Protein AF-A0A970QEK4-F1 (afdb_monomer_lite)

Sequence (93 aa):
VVIKRFQPEKDDW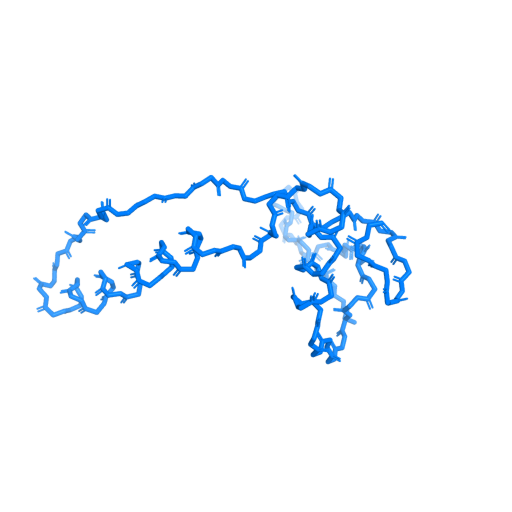QPSACTHAYTDQSRGLGLADMAAAIRSGRPPRADGALAYHVLDIMQAFLESGERHEPIALESTCERPAPMPAGLSDGCVE

Structure (mmCIF, N/CA/C/O backbone):
data_AF-A0A970QEK4-F1
#
_entry.id   AF-A0A970QEK4-F1
#
loop_
_atom_site.group_PDB
_atom_site.id
_atom_site.type_symbol
_atom_site.label_atom_id
_atom_site.label_alt_id
_atom_site.label_comp_id
_atom_site.label_asym_id
_atom_site.label_entity_id
_atom_site.label_seq_id
_atom_site.pdbx_PDB_ins_code
_atom_site.Cartn_x
_atom_site.Cartn_y
_atom_site.Cartn_z
_atom_site.occupancy
_atom_site.B_iso_or_equiv
_atom_site.auth_seq_id
_atom_site.auth_comp_id
_atom_site.auth_asym_id
_atom_site.auth_atom_id
_atom_site.pdbx_PDB_model_num
ATOM 1 N N . VAL A 1 1 ? 19.730 -2.997 -4.580 1.00 70.88 1 VAL A N 1
ATOM 2 C CA . VAL A 1 1 ? 19.251 -3.647 -3.331 1.00 70.88 1 VAL A CA 1
ATOM 3 C C . VAL A 1 1 ? 19.334 -5.162 -3.484 1.00 70.88 1 VAL A C 1
ATOM 5 O O . VAL A 1 1 ? 18.913 -5.660 -4.519 1.00 70.88 1 VAL A O 1
ATOM 8 N N . VAL A 1 2 ? 19.883 -5.893 -2.504 1.00 82.12 2 VAL A N 1
ATOM 9 C CA . VAL A 1 2 ? 19.833 -7.370 -2.485 1.00 82.12 2 VAL A CA 1
ATOM 10 C C . VAL A 1 2 ? 18.689 -7.796 -1.574 1.00 82.12 2 VAL A C 1
ATOM 12 O O . VAL A 1 2 ? 18.760 -7.590 -0.366 1.00 82.12 2 VAL A O 1
ATOM 15 N N . ILE A 1 3 ? 17.636 -8.374 -2.151 1.00 89.12 3 ILE A N 1
ATOM 16 C CA . ILE A 1 3 ? 16.524 -8.935 -1.381 1.00 89.12 3 ILE A CA 1
ATOM 17 C C . ILE A 1 3 ? 16.887 -10.370 -1.008 1.00 89.12 3 ILE A C 1
ATOM 19 O O . ILE A 1 3 ? 17.306 -11.154 -1.861 1.00 89.12 3 ILE A O 1
ATOM 23 N N . LYS A 1 4 ? 16.719 -10.725 0.266 1.00 93.75 4 LYS A N 1
ATOM 24 C CA . LYS A 1 4 ? 16.802 -12.111 0.728 1.00 93.75 4 LYS A CA 1
ATOM 25 C C . LYS A 1 4 ? 15.480 -12.515 1.367 1.00 93.75 4 LYS A C 1
ATOM 27 O O . LYS A 1 4 ? 14.891 -11.732 2.107 1.00 93.75 4 LYS A O 1
ATOM 32 N N . ARG A 1 5 ? 15.027 -13.736 1.093 1.00 93.50 5 ARG A N 1
ATOM 33 C CA . ARG A 1 5 ? 13.835 -14.338 1.697 1.00 93.50 5 ARG A CA 1
ATOM 34 C C . ARG A 1 5 ? 14.268 -15.509 2.567 1.00 93.50 5 ARG A C 1
ATOM 36 O O . ARG A 1 5 ? 14.939 -16.412 2.068 1.00 93.50 5 ARG A O 1
ATOM 43 N N . PHE A 1 6 ? 13.872 -15.499 3.835 1.00 95.56 6 PHE A N 1
ATOM 44 C CA . PHE A 1 6 ? 14.083 -16.645 4.711 1.00 95.56 6 PHE A CA 1
ATOM 45 C C . PHE A 1 6 ? 13.277 -17.843 4.199 1.00 95.56 6 PHE A C 1
ATOM 47 O O . PHE A 1 6 ? 12.099 -17.704 3.858 1.00 95.56 6 PHE A O 1
ATOM 54 N N . GLN A 1 7 ? 13.931 -18.994 4.095 1.00 96.00 7 GLN A N 1
ATOM 55 C CA . GLN A 1 7 ? 13.342 -20.265 3.686 1.00 96.00 7 GLN A CA 1
ATOM 56 C C . GLN A 1 7 ? 13.448 -21.226 4.874 1.00 96.00 7 GLN A C 1
ATOM 58 O O . GLN A 1 7 ? 14.535 -21.766 5.090 1.00 96.00 7 GLN A O 1
ATOM 63 N N . PRO A 1 8 ? 12.368 -21.424 5.663 1.00 95.88 8 PRO A N 1
ATOM 64 C CA . PRO A 1 8 ? 12.386 -22.300 6.836 1.00 95.88 8 PRO A CA 1
ATOM 65 C C . PRO A 1 8 ? 12.869 -23.719 6.524 1.00 95.88 8 PRO A C 1
ATOM 67 O O . PRO A 1 8 ? 13.546 -24.335 7.336 1.00 95.88 8 PRO A O 1
ATOM 70 N N . GLU A 1 9 ? 12.583 -24.221 5.322 1.00 97.06 9 GLU A N 1
ATOM 71 C CA . GLU A 1 9 ? 13.021 -25.530 4.839 1.00 97.06 9 GLU A CA 1
ATOM 72 C C . GLU A 1 9 ? 14.543 -25.655 4.663 1.00 97.06 9 GLU A C 1
ATOM 74 O O . GLU A 1 9 ? 15.066 -26.767 4.610 1.00 97.06 9 GLU A O 1
ATOM 79 N N . LYS A 1 10 ? 15.254 -24.526 4.577 1.00 94.25 10 LYS A N 1
ATOM 80 C CA . LYS A 1 10 ? 16.721 -24.458 4.496 1.00 94.25 10 LYS A CA 1
ATOM 81 C C . LYS A 1 10 ? 17.367 -23.879 5.750 1.00 94.25 10 LYS A C 1
ATOM 83 O O . LYS A 1 10 ? 18.590 -23.828 5.797 1.00 94.25 10 LYS A O 1
ATOM 88 N N . ASP A 1 11 ? 16.557 -23.411 6.699 1.00 96.44 11 ASP A N 1
ATOM 89 C CA . ASP A 1 11 ? 16.992 -22.639 7.865 1.00 96.44 11 ASP A CA 1
ATOM 90 C C . ASP A 1 11 ? 17.949 -21.482 7.499 1.00 96.44 11 ASP A C 1
ATOM 92 O O . ASP A 1 11 ? 18.918 -21.190 8.194 1.00 96.44 11 ASP A O 1
ATOM 96 N N . ASP A 1 12 ? 17.715 -20.842 6.344 1.00 97.50 12 ASP A N 1
ATOM 97 C CA . ASP A 1 12 ? 18.632 -19.839 5.795 1.00 97.50 12 ASP A CA 1
ATOM 98 C C . ASP A 1 12 ? 17.937 -18.797 4.895 1.00 97.50 12 ASP A C 1
ATOM 100 O O . ASP A 1 12 ? 16.841 -18.996 4.357 1.00 97.50 12 ASP A O 1
ATOM 104 N N . TRP A 1 13 ? 18.608 -17.660 4.701 1.00 96.50 13 TRP A N 1
ATOM 105 C CA . TRP A 1 13 ? 18.192 -16.539 3.861 1.00 96.50 13 TRP A CA 1
ATOM 106 C C . TRP A 1 13 ? 18.669 -16.701 2.419 1.00 96.50 13 TRP A C 1
ATOM 108 O O . TRP A 1 13 ? 19.838 -16.487 2.095 1.00 96.50 13 TRP A O 1
ATOM 118 N N . GLN A 1 14 ? 17.737 -16.967 1.511 1.00 95.50 14 GLN A N 1
ATOM 119 C CA . GLN A 1 14 ? 18.052 -17.176 0.101 1.00 95.50 14 GLN A CA 1
ATOM 120 C C . GLN A 1 14 ? 17.905 -15.885 -0.712 1.00 95.50 14 GLN A C 1
ATOM 122 O O . GLN A 1 14 ? 16.955 -15.129 -0.477 1.00 95.50 14 GLN A O 1
ATOM 127 N N . PRO A 1 15 ? 18.796 -15.618 -1.687 1.00 94.31 15 PRO A N 1
ATOM 128 C CA . PRO A 1 15 ? 18.630 -14.497 -2.604 1.00 94.31 15 PRO A CA 1
ATOM 129 C C . PRO A 1 15 ? 17.281 -14.558 -3.328 1.00 94.31 15 PRO A C 1
ATOM 131 O O . PRO A 1 15 ? 16.858 -15.616 -3.791 1.00 94.31 15 PRO A O 1
ATOM 134 N N . SER A 1 16 ? 16.620 -13.410 -3.443 1.00 91.19 16 SER A N 1
ATOM 135 C CA . SER A 1 16 ? 15.395 -13.232 -4.217 1.00 91.19 16 SER A CA 1
ATOM 136 C C . SER A 1 16 ? 15.619 -12.149 -5.263 1.00 91.19 16 SER A C 1
ATOM 138 O O . SER A 1 16 ? 16.231 -11.118 -4.977 1.00 91.19 16 SER A O 1
ATOM 140 N N . ALA A 1 17 ? 15.107 -12.373 -6.473 1.00 90.12 17 ALA A N 1
ATOM 141 C CA . ALA A 1 17 ? 15.165 -11.374 -7.530 1.00 90.12 17 ALA A CA 1
ATOM 142 C C . ALA A 1 17 ? 14.436 -10.095 -7.090 1.00 90.12 17 ALA A C 1
ATOM 144 O O . ALA A 1 17 ? 13.339 -10.156 -6.531 1.00 90.12 17 ALA A O 1
ATOM 145 N N . CYS A 1 18 ? 15.054 -8.942 -7.348 1.00 89.75 18 CYS A N 1
ATOM 146 C CA . CYS A 1 18 ? 14.376 -7.661 -7.240 1.00 89.75 18 CYS A CA 1
ATOM 147 C C . CYS A 1 18 ? 13.607 -7.433 -8.542 1.00 89.75 18 CYS A C 1
ATOM 149 O O . CYS A 1 18 ? 14.209 -7.307 -9.605 1.00 89.75 18 CYS A O 1
ATOM 151 N N . THR A 1 19 ? 12.280 -7.467 -8.463 1.00 91.81 19 THR A N 1
ATOM 152 C CA . THR A 1 19 ? 11.391 -7.477 -9.633 1.00 91.81 19 THR A CA 1
ATOM 153 C C . THR A 1 19 ? 10.898 -6.097 -10.060 1.00 91.81 19 THR A C 1
ATOM 155 O O . THR A 1 19 ? 10.229 -5.989 -11.084 1.00 91.81 19 THR A O 1
ATOM 158 N N . HIS A 1 20 ? 11.191 -5.053 -9.284 1.00 91.56 20 HIS A N 1
ATOM 159 C CA . HIS A 1 20 ? 10.694 -3.694 -9.495 1.00 91.56 20 HIS A CA 1
ATOM 160 C C . HIS A 1 20 ? 11.871 -2.747 -9.722 1.00 91.56 20 HIS A C 1
ATOM 162 O O . HIS A 1 20 ? 12.858 -2.808 -8.992 1.00 91.56 20 HIS A O 1
ATOM 168 N N . ALA A 1 21 ? 11.756 -1.859 -10.713 1.00 89.50 21 ALA A N 1
ATOM 169 C CA . ALA A 1 21 ? 12.830 -0.940 -11.104 1.00 89.50 21 ALA A CA 1
ATOM 170 C C . ALA A 1 21 ? 13.126 0.165 -10.065 1.00 89.50 21 ALA A C 1
ATOM 172 O O . ALA A 1 21 ? 14.168 0.811 -10.115 1.00 89.50 21 ALA A O 1
ATOM 173 N N . TYR A 1 22 ? 12.235 0.358 -9.093 1.00 89.56 22 TYR A N 1
ATOM 174 C CA . TYR A 1 22 ? 12.267 1.454 -8.124 1.00 89.56 22 TYR A CA 1
ATOM 175 C C . TYR A 1 22 ? 13.089 1.121 -6.869 1.00 89.56 22 TYR A C 1
ATOM 177 O O . TYR A 1 22 ? 12.554 1.061 -5.762 1.00 89.56 22 TYR A O 1
ATOM 185 N N . THR A 1 23 ? 14.393 0.864 -7.029 1.00 87.56 23 THR A N 1
ATOM 186 C CA . THR A 1 23 ? 15.283 0.491 -5.906 1.00 87.56 23 THR A CA 1
ATOM 187 C C . THR A 1 23 ? 15.975 1.663 -5.210 1.00 87.56 23 THR A C 1
ATOM 189 O O . THR A 1 23 ? 16.600 1.455 -4.172 1.00 87.56 23 THR A O 1
ATOM 192 N N . ASP A 1 24 ? 15.862 2.865 -5.775 1.00 86.44 24 ASP A N 1
ATOM 193 C CA . ASP A 1 24 ? 16.415 4.121 -5.256 1.00 86.44 24 ASP A CA 1
ATOM 194 C C . ASP A 1 24 ? 15.294 5.153 -5.004 1.00 86.44 24 ASP A C 1
ATOM 196 O O . ASP A 1 24 ? 14.105 4.822 -4.950 1.00 86.44 24 ASP A O 1
ATOM 200 N N . GLN A 1 25 ? 15.653 6.429 -4.814 1.00 83.31 25 GLN A N 1
ATOM 201 C CA . GLN A 1 25 ? 14.696 7.505 -4.548 1.00 83.31 25 GLN A CA 1
ATOM 202 C C . GLN A 1 25 ? 13.686 7.688 -5.692 1.00 83.31 25 GLN A C 1
ATOM 204 O O . GLN A 1 25 ? 13.957 8.362 -6.678 1.00 83.31 25 GLN A O 1
ATOM 209 N N . SER A 1 26 ? 12.476 7.167 -5.497 1.00 89.88 26 SER A N 1
ATOM 210 C CA . SER A 1 26 ? 11.395 7.173 -6.493 1.00 89.88 26 SER A CA 1
ATOM 211 C C . SER A 1 26 ? 10.295 8.174 -6.121 1.00 89.88 26 SER A C 1
ATOM 213 O O . SER A 1 26 ? 9.107 7.851 -6.045 1.00 89.88 26 SER A O 1
ATOM 215 N N . ARG A 1 27 ? 10.696 9.414 -5.801 1.00 90.81 27 ARG A N 1
ATOM 216 C CA . ARG A 1 27 ? 9.748 10.483 -5.443 1.00 90.81 27 ARG A CA 1
ATOM 217 C C . ARG A 1 27 ? 8.808 10.739 -6.618 1.00 90.81 27 ARG A C 1
ATOM 219 O O . ARG A 1 27 ? 9.245 10.847 -7.755 1.00 90.81 27 ARG A O 1
ATOM 226 N N . GLY A 1 28 ? 7.517 10.854 -6.326 1.00 92.12 28 GLY A N 1
ATOM 227 C CA . GLY A 1 28 ? 6.494 11.050 -7.352 1.00 92.12 28 GLY A CA 1
ATOM 228 C C . GLY A 1 28 ? 5.939 9.759 -7.956 1.00 92.12 28 GLY A C 1
ATOM 229 O O . GLY A 1 28 ? 4.967 9.850 -8.695 1.00 92.12 28 GLY A O 1
ATOM 230 N N . LEU A 1 29 ? 6.444 8.571 -7.594 1.00 94.12 29 LEU A N 1
ATOM 231 C CA . LEU A 1 29 ? 5.893 7.296 -8.076 1.00 94.12 29 LEU A CA 1
ATOM 232 C C . LEU A 1 29 ? 4.397 7.140 -7.760 1.00 94.12 29 LEU A C 1
ATOM 234 O O . LEU A 1 29 ? 3.614 6.788 -8.636 1.00 94.12 29 LEU A O 1
ATOM 238 N N . GLY A 1 30 ? 3.978 7.476 -6.535 1.00 93.25 30 GLY A N 1
ATOM 239 C CA . GLY A 1 30 ? 2.559 7.451 -6.159 1.00 93.25 30 GLY A CA 1
ATOM 240 C C . GLY A 1 30 ? 1.705 8.453 -6.946 1.00 93.25 30 GLY A C 1
ATOM 241 O O . GLY A 1 30 ? 0.561 8.161 -7.280 1.00 93.25 30 GLY A O 1
ATOM 242 N N . LEU A 1 31 ? 2.269 9.611 -7.309 1.00 95.00 31 LEU A N 1
ATOM 243 C CA . LEU A 1 31 ? 1.577 10.599 -8.142 1.00 95.00 31 LEU A CA 1
ATOM 244 C C . LEU A 1 31 ? 1.477 10.129 -9.601 1.00 95.00 31 LEU A C 1
ATOM 246 O O . LEU A 1 31 ? 0.442 10.318 -10.236 1.00 95.00 31 LEU A O 1
ATOM 250 N N . ALA A 1 32 ? 2.525 9.489 -10.123 1.00 95.31 32 ALA A N 1
ATOM 251 C CA . ALA A 1 32 ? 2.516 8.874 -11.445 1.00 95.31 32 ALA A CA 1
ATOM 252 C C . ALA A 1 32 ? 1.479 7.740 -11.529 1.00 95.31 32 ALA A C 1
ATOM 254 O O . ALA A 1 32 ? 0.700 7.708 -12.484 1.00 95.31 32 ALA A O 1
ATOM 255 N N . ASP A 1 33 ? 1.413 6.874 -10.507 1.00 96.06 33 ASP A N 1
ATOM 256 C CA . ASP A 1 33 ? 0.375 5.845 -10.365 1.00 96.06 33 ASP A CA 1
ATOM 257 C C . ASP A 1 33 ? -1.023 6.465 -10.367 1.00 96.06 33 ASP A C 1
ATOM 259 O O . ASP A 1 33 ? -1.870 6.060 -11.158 1.00 96.06 33 ASP A O 1
ATOM 263 N N . MET A 1 34 ? -1.245 7.494 -9.546 1.00 96.44 34 MET A N 1
ATOM 264 C CA . MET A 1 34 ? -2.525 8.199 -9.466 1.00 96.44 34 MET A CA 1
ATOM 265 C C . MET A 1 34 ? -2.925 8.810 -10.815 1.00 96.44 34 MET A C 1
ATOM 267 O O . MET A 1 34 ? -4.069 8.666 -11.243 1.00 96.44 34 MET A O 1
ATOM 271 N N . ALA A 1 35 ? -1.994 9.449 -11.526 1.00 97.00 35 ALA A N 1
ATOM 272 C CA . ALA A 1 35 ? -2.262 10.014 -12.845 1.00 97.00 35 ALA A CA 1
ATOM 273 C C . ALA A 1 35 ? -2.602 8.928 -13.883 1.00 97.00 35 ALA A C 1
ATOM 275 O O . ALA A 1 35 ? -3.499 9.124 -14.705 1.00 97.00 35 ALA A O 1
ATOM 276 N N . ALA A 1 36 ? -1.908 7.785 -13.864 1.00 96.50 36 ALA A N 1
ATOM 277 C CA . ALA A 1 36 ? -2.220 6.650 -14.733 1.00 96.50 36 ALA A CA 1
ATOM 278 C C . ALA A 1 36 ? -3.576 6.014 -14.388 1.00 96.50 36 ALA A C 1
ATOM 280 O O . ALA A 1 36 ? -4.347 5.690 -15.294 1.00 96.50 36 ALA A O 1
ATOM 281 N N . ALA A 1 37 ? -3.897 5.906 -13.099 1.00 96.56 37 ALA A N 1
ATOM 282 C CA . ALA A 1 37 ? -5.172 5.415 -12.592 1.00 96.56 37 ALA A CA 1
ATOM 283 C C . ALA A 1 37 ? -6.342 6.274 -13.089 1.00 96.56 37 ALA A C 1
ATOM 285 O O . ALA A 1 37 ? -7.283 5.751 -13.680 1.00 96.56 37 ALA A O 1
ATOM 286 N N . ILE A 1 38 ? -6.223 7.603 -12.972 1.00 97.00 38 ILE A N 1
ATOM 287 C CA . ILE A 1 38 ? -7.221 8.557 -13.479 1.00 97.00 38 ILE A CA 1
ATOM 288 C C . ILE A 1 38 ? -7.431 8.388 -14.989 1.00 97.00 38 ILE A C 1
ATOM 290 O O . ILE A 1 38 ? -8.570 8.367 -15.447 1.00 97.00 38 ILE A O 1
ATOM 294 N N . ARG A 1 39 ? -6.353 8.238 -15.774 1.00 97.62 39 ARG A N 1
ATOM 295 C CA . ARG A 1 39 ? -6.465 8.052 -17.234 1.00 97.62 39 ARG A CA 1
ATOM 296 C C . ARG A 1 39 ? -7.107 6.722 -17.634 1.00 97.62 39 ARG A C 1
ATOM 298 O O . ARG A 1 39 ? -7.751 6.666 -18.674 1.00 97.62 39 ARG A O 1
ATOM 305 N N . SER A 1 40 ? -6.892 5.664 -16.855 1.00 96.19 40 SER A N 1
ATOM 306 C CA . SER A 1 40 ? -7.362 4.302 -17.160 1.00 96.19 40 SER A CA 1
ATOM 307 C C . SER A 1 40 ? -8.680 3.930 -16.474 1.00 96.19 40 SER A C 1
ATOM 309 O O . SER A 1 40 ? -9.254 2.893 -16.790 1.00 96.19 40 SER A O 1
ATOM 311 N N . GLY A 1 41 ? -9.179 4.762 -15.556 1.00 95.44 41 GLY A N 1
ATOM 312 C CA . GLY A 1 41 ? -10.426 4.522 -14.831 1.00 95.44 41 GLY A CA 1
ATOM 313 C C . GLY A 1 41 ? -10.327 3.479 -13.713 1.00 95.44 41 GLY A C 1
ATOM 314 O O . GLY A 1 41 ? -11.363 3.031 -13.226 1.00 95.44 41 GLY A O 1
ATOM 315 N N . ARG A 1 42 ? -9.117 3.087 -13.287 1.00 94.88 42 ARG A N 1
ATOM 316 C CA . ARG A 1 42 ? -8.926 2.246 -12.091 1.00 94.88 42 ARG A CA 1
ATOM 317 C C . ARG A 1 42 ? -8.739 3.103 -10.830 1.00 94.88 42 ARG A C 1
ATOM 319 O O . ARG A 1 42 ? -8.274 4.238 -10.939 1.00 94.88 42 ARG A O 1
ATOM 326 N N . PRO A 1 43 ? -8.997 2.566 -9.626 1.00 94.88 43 PRO A N 1
ATOM 327 C CA . PRO A 1 43 ? -8.565 3.207 -8.388 1.00 94.88 43 PRO A CA 1
ATOM 328 C C . PRO A 1 43 ? -7.029 3.362 -8.337 1.00 94.88 43 PRO A C 1
ATOM 330 O O . PRO A 1 43 ? -6.302 2.452 -8.769 1.00 94.88 43 PRO A O 1
ATOM 333 N N . PRO A 1 44 ? -6.496 4.490 -7.828 1.00 95.69 44 PRO A N 1
ATOM 334 C CA . PRO A 1 44 ? -5.084 4.599 -7.462 1.00 95.69 44 PRO A CA 1
ATOM 335 C C . PRO A 1 44 ? -4.707 3.522 -6.438 1.00 95.69 44 PRO A C 1
ATOM 337 O O . PRO A 1 44 ? -5.513 3.187 -5.575 1.00 95.69 44 PRO A O 1
ATOM 340 N N . ARG A 1 45 ? -3.479 2.992 -6.482 1.00 95.88 45 ARG A N 1
ATOM 341 C CA . ARG A 1 45 ? -3.049 1.965 -5.509 1.00 95.88 45 ARG A CA 1
ATOM 342 C C . ARG A 1 45 ? -2.964 2.518 -4.083 1.00 95.88 45 ARG A C 1
ATOM 344 O O . ARG A 1 45 ? -3.171 1.784 -3.126 1.00 95.88 45 ARG A O 1
ATOM 351 N N . ALA A 1 46 ? -2.654 3.805 -3.957 1.00 95.38 46 ALA A N 1
ATOM 352 C CA . ALA A 1 46 ? -2.650 4.552 -2.703 1.00 95.38 46 ALA A CA 1
ATOM 353 C C . ALA A 1 46 ? -3.798 5.574 -2.706 1.00 95.38 46 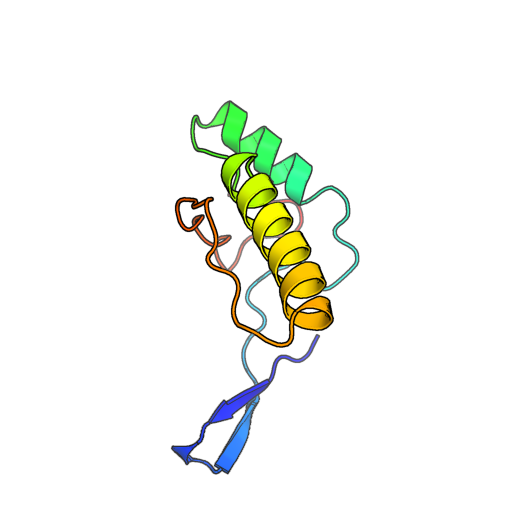ALA A C 1
ATOM 355 O O . ALA A 1 46 ? -3.570 6.780 -2.810 1.00 95.38 46 ALA A O 1
ATOM 356 N N . ASP A 1 47 ? -5.033 5.077 -2.694 1.00 95.75 47 ASP A N 1
ATOM 357 C CA . ASP A 1 47 ? -6.229 5.916 -2.673 1.00 95.75 47 ASP A CA 1
ATOM 358 C C . ASP A 1 47 ? -6.554 6.471 -1.272 1.00 95.75 47 ASP A C 1
ATOM 360 O O . ASP A 1 47 ? -5.855 6.234 -0.282 1.00 95.75 47 ASP A O 1
ATOM 364 N N . GLY A 1 48 ? -7.634 7.254 -1.198 1.00 95.75 48 GLY A N 1
ATOM 365 C CA . GLY A 1 48 ? -8.079 7.875 0.046 1.00 95.75 48 GLY A CA 1
ATOM 366 C C . GLY A 1 48 ? -8.640 6.891 1.076 1.00 95.75 48 GLY A C 1
ATOM 367 O O . GLY A 1 48 ? -8.490 7.137 2.270 1.00 95.75 48 GLY A O 1
ATOM 368 N N . ALA A 1 49 ? -9.251 5.781 0.646 1.00 96.94 49 ALA A N 1
ATOM 369 C CA . ALA A 1 49 ? -9.812 4.789 1.563 1.00 96.94 49 ALA A CA 1
ATOM 370 C C . ALA A 1 49 ? -8.695 4.040 2.298 1.00 96.94 49 ALA A C 1
ATOM 372 O O . ALA A 1 49 ? -8.744 3.901 3.521 1.00 96.94 49 ALA A O 1
ATOM 373 N N . LEU A 1 50 ? -7.643 3.642 1.575 1.00 97.06 50 LEU A N 1
ATOM 374 C CA . LEU A 1 50 ? -6.436 3.079 2.174 1.00 97.06 50 LEU A CA 1
ATOM 375 C C . LEU A 1 50 ? -5.759 4.082 3.113 1.00 97.06 50 LEU A C 1
ATOM 377 O O . LEU A 1 50 ? -5.379 3.718 4.223 1.00 97.06 50 LEU A O 1
ATOM 381 N N . ALA A 1 51 ? -5.610 5.341 2.687 1.00 96.88 51 ALA A N 1
ATOM 382 C CA . ALA A 1 51 ? -4.978 6.371 3.510 1.00 96.88 51 ALA A CA 1
ATOM 383 C C . ALA A 1 51 ? -5.735 6.604 4.827 1.00 96.88 51 ALA A C 1
ATOM 385 O O . ALA A 1 51 ? -5.112 6.698 5.885 1.00 96.88 51 ALA A O 1
ATOM 386 N N . TYR A 1 52 ? -7.069 6.648 4.774 1.00 98.00 52 TYR A N 1
ATOM 387 C CA . TYR A 1 52 ? -7.906 6.748 5.966 1.00 98.00 52 TYR A CA 1
ATOM 388 C C . TYR A 1 52 ? -7.766 5.517 6.868 1.00 98.00 52 TYR A C 1
ATOM 390 O O . TYR A 1 52 ? -7.586 5.668 8.073 1.00 98.00 52 TYR A O 1
ATOM 398 N N . HIS A 1 53 ? -7.756 4.311 6.294 1.00 98.19 53 HIS A N 1
ATOM 399 C CA . HIS A 1 53 ? -7.589 3.087 7.075 1.00 98.19 53 HIS A CA 1
ATOM 400 C C . HIS A 1 53 ? -6.235 3.021 7.797 1.00 98.19 53 HIS A C 1
ATOM 402 O O . HIS A 1 53 ? -6.158 2.641 8.963 1.00 98.19 53 HIS A O 1
ATOM 408 N N . VAL A 1 54 ? -5.157 3.457 7.138 1.00 97.94 54 VAL A N 1
ATOM 409 C CA . VAL A 1 54 ? -3.834 3.574 7.770 1.00 97.94 54 VAL A CA 1
ATOM 410 C C . VAL A 1 54 ? -3.849 4.597 8.907 1.00 97.94 54 VAL A C 1
ATOM 412 O O . VAL A 1 54 ? -3.249 4.343 9.948 1.00 97.94 54 VAL A O 1
ATOM 415 N N . LEU A 1 55 ? -4.535 5.731 8.737 1.00 98.25 55 LEU A N 1
ATOM 416 C CA . LEU A 1 55 ? -4.664 6.735 9.793 1.00 98.25 55 LEU A CA 1
ATOM 417 C C . LEU A 1 55 ? -5.385 6.173 11.026 1.00 98.25 55 LEU A C 1
ATOM 419 O O . LEU A 1 55 ? -4.887 6.346 12.135 1.00 98.25 55 LEU A O 1
ATOM 423 N N . ASP A 1 56 ? -6.495 5.463 10.834 1.00 98.56 56 ASP A N 1
ATOM 424 C CA . ASP A 1 56 ? -7.232 4.801 11.917 1.00 98.56 56 ASP A CA 1
ATOM 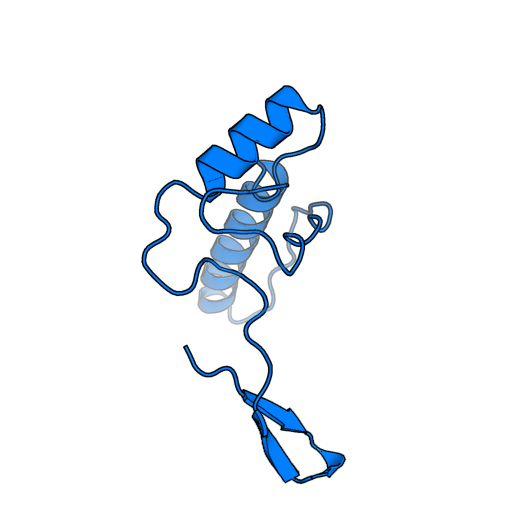425 C C . ASP A 1 56 ? -6.344 3.788 12.662 1.00 98.56 56 ASP A C 1
ATOM 427 O O . ASP A 1 56 ? -6.230 3.835 13.884 1.00 98.56 56 ASP A O 1
ATOM 431 N N . ILE A 1 57 ? -5.578 2.964 11.932 1.00 98.44 57 ILE A N 1
ATOM 432 C CA . ILE A 1 57 ? -4.581 2.054 12.526 1.00 98.44 57 ILE A CA 1
ATOM 433 C C . ILE A 1 57 ? -3.555 2.815 13.376 1.00 98.44 57 ILE A C 1
ATOM 435 O O . ILE A 1 57 ? -3.238 2.401 14.493 1.00 98.44 57 ILE A O 1
ATOM 439 N N . MET A 1 58 ? -3.019 3.924 12.860 1.00 98.44 58 MET A N 1
ATOM 440 C CA . MET A 1 58 ? -2.042 4.736 13.588 1.00 98.44 58 MET A CA 1
ATOM 441 C C . MET A 1 58 ? -2.637 5.318 14.874 1.00 98.44 58 MET A C 1
ATOM 443 O O . MET A 1 58 ? -1.959 5.321 15.902 1.00 98.44 58 MET A O 1
ATOM 447 N N . GLN A 1 59 ? -3.888 5.782 14.837 1.00 98.38 59 GLN A N 1
ATOM 448 C CA . GLN A 1 59 ? -4.589 6.282 16.021 1.00 98.38 59 GLN A CA 1
ATOM 449 C C . GLN A 1 59 ? -4.850 5.161 17.034 1.00 98.38 59 GLN A C 1
ATOM 451 O O . GLN A 1 59 ? -4.524 5.321 18.210 1.00 98.38 59 GLN A O 1
ATOM 456 N N . ALA A 1 60 ? -5.330 4.005 16.574 1.00 98.44 60 ALA A N 1
ATOM 457 C CA . ALA A 1 60 ? -5.593 2.840 17.410 1.00 98.44 60 ALA A CA 1
ATOM 458 C C . ALA A 1 60 ? -4.331 2.324 18.121 1.00 98.44 60 ALA A C 1
ATOM 460 O O . ALA A 1 60 ? -4.408 1.892 19.269 1.00 98.44 60 ALA A O 1
ATOM 461 N N . PHE A 1 61 ? -3.152 2.398 17.490 1.00 98.44 61 PHE A N 1
ATOM 462 C CA . PHE A 1 61 ? -1.890 2.050 18.155 1.00 98.44 61 PHE A CA 1
ATOM 463 C C . PHE A 1 61 ? -1.534 2.998 19.300 1.00 98.44 61 PHE A C 1
ATOM 465 O O . PHE A 1 61 ? -1.085 2.530 20.347 1.00 98.44 61 PHE A O 1
ATOM 472 N N . LEU A 1 62 ? -1.726 4.306 19.115 1.00 98.50 62 LEU A N 1
ATOM 473 C CA . LEU A 1 62 ? -1.471 5.287 20.172 1.00 98.50 62 LEU A CA 1
ATOM 474 C C . LEU A 1 62 ? -2.426 5.061 21.347 1.00 98.50 62 LEU A C 1
ATOM 476 O O . LEU A 1 62 ? -1.983 4.914 22.484 1.00 98.50 62 LEU A O 1
ATOM 480 N N . GLU A 1 63 ? -3.718 4.930 21.055 1.00 98.38 63 GLU A N 1
ATOM 481 C CA . GLU A 1 63 ? -4.753 4.701 22.061 1.00 98.38 63 GLU A CA 1
ATOM 482 C C . GLU A 1 63 ? -4.569 3.362 22.799 1.00 98.38 63 GLU A C 1
ATOM 484 O O . GLU A 1 63 ? -4.683 3.298 24.025 1.00 98.38 63 GLU A O 1
ATOM 489 N N . SER A 1 64 ? -4.215 2.292 22.081 1.00 98.62 64 SER A N 1
ATOM 490 C CA . SER A 1 64 ? -3.902 0.990 22.680 1.00 98.62 64 SER A CA 1
ATOM 491 C C . SER A 1 64 ? -2.723 1.076 23.652 1.00 98.62 64 SER A C 1
ATOM 493 O O . SER A 1 64 ? -2.758 0.467 24.723 1.00 98.62 64 SER A O 1
ATOM 495 N N . GLY A 1 65 ? -1.696 1.860 23.308 1.00 98.44 65 GLY A N 1
ATOM 496 C CA . GLY A 1 65 ? -0.538 2.102 24.167 1.00 98.44 65 GLY A CA 1
ATOM 497 C C . GLY A 1 65 ? -0.894 2.816 25.472 1.00 98.44 65 GLY A C 1
ATOM 498 O O . GLY A 1 65 ? -0.347 2.468 26.516 1.00 98.44 65 GLY A O 1
ATOM 499 N N . GLU A 1 66 ? -1.828 3.766 25.427 1.00 98.38 66 GLU A N 1
ATOM 500 C CA . GLU A 1 66 ? -2.318 4.496 26.604 1.00 98.38 66 GLU A CA 1
ATOM 501 C C . GLU A 1 66 ? -3.242 3.646 27.487 1.00 98.38 66 GLU A C 1
ATOM 503 O O . GLU A 1 66 ? -3.160 3.705 28.715 1.00 98.38 66 GLU A O 1
ATOM 508 N N . ARG A 1 67 ? -4.120 2.844 26.874 1.00 98.25 67 ARG A N 1
ATOM 509 C CA . ARG A 1 67 ? -5.134 2.039 27.580 1.00 98.25 67 ARG A CA 1
ATOM 510 C C . A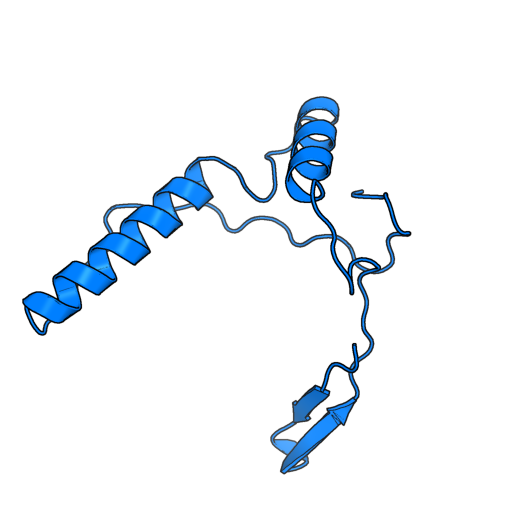RG A 1 67 ? -4.644 0.648 27.987 1.00 98.25 67 ARG A C 1
ATOM 512 O O . ARG A 1 67 ? -5.309 -0.019 28.774 1.00 98.25 67 ARG A O 1
ATOM 519 N N . HIS A 1 68 ? -3.497 0.211 27.468 1.00 98.06 68 HIS A N 1
ATOM 520 C CA . HIS A 1 68 ? -2.959 -1.142 27.635 1.00 98.06 68 HIS A CA 1
ATOM 521 C C . HIS A 1 68 ? -3.930 -2.256 27.210 1.00 98.06 68 HIS A C 1
ATOM 523 O O . HIS A 1 68 ? -3.922 -3.353 27.771 1.00 98.06 68 HIS A O 1
ATOM 529 N N . GLU A 1 69 ? -4.748 -2.000 26.190 1.00 97.88 69 GLU A N 1
ATOM 530 C CA . GLU A 1 69 ? -5.697 -2.975 25.656 1.00 97.88 69 GLU A CA 1
ATOM 531 C C . GLU A 1 69 ? -5.838 -2.865 24.131 1.00 97.88 69 GLU A C 1
ATOM 533 O O . GLU A 1 69 ? -5.473 -1.838 23.553 1.00 97.88 69 GLU A O 1
ATOM 538 N N . PRO A 1 70 ? -6.344 -3.907 23.447 1.00 97.81 70 PRO A N 1
ATOM 539 C CA . PRO A 1 70 ? -6.590 -3.846 22.011 1.00 97.81 70 PRO A CA 1
ATOM 540 C C . PRO A 1 70 ? -7.703 -2.850 21.661 1.00 97.81 70 PRO A C 1
ATOM 542 O O . PRO A 1 70 ? -8.783 -2.895 22.248 1.00 97.81 70 PRO A O 1
ATOM 545 N N . ILE A 1 71 ? -7.464 -2.012 20.650 1.00 98.44 71 ILE A N 1
ATOM 546 C CA . ILE A 1 71 ? -8.462 -1.094 20.086 1.00 98.44 71 ILE A CA 1
ATOM 547 C C . ILE A 1 71 ? -8.965 -1.664 18.762 1.00 98.44 71 ILE A C 1
ATOM 549 O O . ILE A 1 71 ? -8.174 -2.040 17.894 1.00 98.44 71 ILE A O 1
ATOM 553 N N . ALA A 1 72 ? -10.287 -1.782 18.629 1.00 97.94 72 ALA A N 1
ATOM 554 C CA . ALA A 1 72 ? -10.918 -2.220 17.392 1.00 97.94 72 ALA A CA 1
ATOM 555 C C . ALA A 1 72 ? -10.900 -1.081 16.367 1.00 97.94 72 ALA A C 1
ATOM 557 O O . ALA A 1 72 ? -11.225 0.052 16.702 1.00 97.94 72 ALA A O 1
ATOM 558 N N . LEU A 1 73 ? -10.544 -1.401 15.124 1.00 98.06 73 LEU A N 1
ATOM 559 C CA . LEU A 1 73 ? -10.587 -0.444 14.022 1.00 98.06 73 LEU A CA 1
ATOM 560 C C . LEU A 1 73 ? -12.027 -0.251 13.557 1.00 98.06 73 LEU A C 1
ATOM 562 O O . LEU A 1 73 ? -12.776 -1.224 13.429 1.00 98.06 73 LEU A O 1
ATOM 566 N N . GLU A 1 74 ? -12.389 0.989 13.259 1.00 95.81 74 GLU A N 1
ATOM 567 C CA . GLU A 1 74 ? -13.710 1.332 12.724 1.00 95.81 74 GLU A CA 1
ATOM 568 C C . GLU A 1 74 ? -13.701 1.405 11.194 1.00 95.81 74 GLU A C 1
ATOM 570 O O . GLU A 1 74 ? -14.728 1.221 10.536 1.00 95.81 74 GLU A O 1
ATOM 575 N N . SER A 1 75 ? -12.532 1.655 10.610 1.00 98.06 75 SER A N 1
ATOM 576 C CA . SER A 1 75 ? -12.342 1.775 9.171 1.00 98.06 75 SER A CA 1
ATOM 577 C C . SER A 1 75 ? -11.969 0.448 8.501 1.00 98.06 75 SER A C 1
ATOM 579 O O . SER A 1 75 ? -11.485 -0.507 9.114 1.00 98.06 75 SER A O 1
ATOM 581 N N . THR A 1 76 ? -12.147 0.405 7.182 1.00 97.50 76 THR A N 1
ATOM 582 C CA . THR A 1 76 ? -11.671 -0.674 6.314 1.00 97.50 76 THR A CA 1
ATOM 583 C C . THR A 1 76 ? -11.337 -0.120 4.929 1.00 97.50 76 THR A C 1
ATOM 585 O O . THR A 1 76 ? -11.726 1.000 4.590 1.00 97.50 76 THR A O 1
ATOM 588 N N . CYS A 1 77 ? -10.636 -0.900 4.112 1.00 97.00 77 CYS A N 1
ATOM 589 C CA . CYS A 1 77 ? -10.373 -0.580 2.714 1.00 97.00 77 CYS A CA 1
ATOM 590 C C . CYS A 1 77 ? -10.265 -1.860 1.878 1.00 97.00 77 CYS A C 1
ATOM 592 O O . CYS A 1 77 ? -9.911 -2.928 2.388 1.00 97.00 77 CYS A O 1
ATOM 594 N N . GLU A 1 78 ? -10.511 -1.759 0.571 1.00 96.06 78 GLU A N 1
ATOM 595 C CA . GLU A 1 78 ? -10.139 -2.846 -0.333 1.00 96.06 78 GLU A CA 1
ATOM 596 C C . GLU A 1 78 ? -8.616 -2.993 -0.380 1.00 96.06 78 GLU A C 1
ATOM 598 O O . GLU A 1 78 ? -7.872 -2.016 -0.280 1.00 96.06 78 GLU A O 1
ATOM 603 N N . ARG A 1 79 ? -8.131 -4.230 -0.532 1.00 95.38 79 ARG A N 1
ATOM 604 C CA . ARG A 1 79 ? -6.699 -4.471 -0.716 1.00 95.38 79 ARG A CA 1
ATOM 605 C C . ARG A 1 79 ? -6.296 -3.988 -2.116 1.00 95.38 79 ARG A C 1
ATOM 607 O O . ARG A 1 79 ? -6.759 -4.585 -3.090 1.00 95.38 79 ARG A O 1
ATOM 614 N N . PRO A 1 80 ? -5.397 -2.996 -2.246 1.00 94.38 80 PRO A N 1
ATOM 615 C CA . PRO A 1 80 ? -4.982 -2.513 -3.555 1.00 94.38 80 PRO A CA 1
ATOM 616 C C . PRO A 1 80 ? -4.248 -3.590 -4.357 1.00 94.38 80 PRO A C 1
ATOM 618 O O . PRO A 1 80 ? -3.537 -4.432 -3.799 1.00 94.38 80 PRO A O 1
ATOM 621 N N . ALA A 1 81 ? -4.364 -3.524 -5.683 1.00 93.62 81 ALA A N 1
ATOM 622 C CA . ALA A 1 81 ? -3.569 -4.364 -6.568 1.00 93.62 81 ALA A CA 1
ATOM 623 C C . ALA A 1 81 ? -2.070 -4.024 -6.435 1.0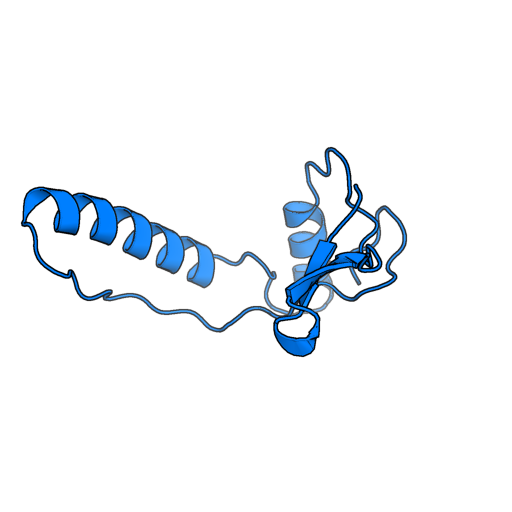0 93.62 81 ALA A C 1
ATOM 625 O O . ALA A 1 81 ? -1.709 -2.841 -6.416 1.00 93.62 81 ALA A O 1
ATOM 626 N N . PRO A 1 82 ? -1.172 -5.024 -6.396 1.00 93.75 82 PRO A N 1
ATOM 627 C CA . PRO A 1 82 ? 0.260 -4.761 -6.386 1.00 93.75 82 PRO A CA 1
ATOM 628 C C . PRO A 1 82 ? 0.705 -4.086 -7.691 1.00 93.75 82 PRO A C 1
ATOM 630 O O . PRO A 1 82 ? 0.042 -4.177 -8.728 1.00 93.75 82 PRO A O 1
ATOM 633 N N . MET A 1 83 ? 1.853 -3.413 -7.651 1.00 93.25 83 MET A N 1
ATOM 634 C CA . MET A 1 83 ? 2.516 -2.949 -8.869 1.00 93.25 83 MET A CA 1
ATOM 635 C C . MET A 1 83 ? 3.031 -4.158 -9.670 1.00 93.25 83 MET A C 1
ATOM 637 O O . MET A 1 83 ? 3.680 -5.025 -9.066 1.00 93.25 83 MET A O 1
ATOM 641 N N . PRO A 1 84 ? 2.786 -4.226 -10.993 1.00 93.69 84 PRO A N 1
ATOM 642 C CA . PRO A 1 84 ? 3.299 -5.294 -11.839 1.00 93.69 84 PRO A CA 1
ATOM 643 C C . PRO A 1 84 ? 4.820 -5.432 -11.732 1.00 93.69 84 PRO A C 1
ATOM 645 O O . PRO A 1 84 ? 5.553 -4.449 -11.634 1.00 93.69 84 PRO A O 1
ATOM 648 N N . ALA A 1 85 ? 5.293 -6.675 -11.736 1.00 93.62 85 ALA A N 1
ATOM 649 C CA . ALA A 1 85 ? 6.715 -6.973 -11.824 1.00 93.62 85 ALA A CA 1
ATOM 650 C C . ALA A 1 85 ? 7.233 -6.723 -13.250 1.00 93.62 85 ALA A C 1
ATOM 652 O O . ALA A 1 85 ? 6.506 -6.928 -14.219 1.00 93.62 85 ALA A O 1
ATOM 653 N N . GLY A 1 86 ? 8.508 -6.352 -13.378 1.00 93.00 86 GLY A N 1
ATOM 654 C CA . GLY A 1 86 ? 9.190 -6.241 -14.672 1.00 93.00 86 GLY A CA 1
ATOM 655 C C . GLY A 1 86 ? 8.936 -4.945 -15.447 1.00 93.00 86 GLY A C 1
ATOM 656 O O . GLY A 1 86 ? 9.374 -4.844 -16.590 1.00 93.00 86 GLY A O 1
ATOM 657 N N . LEU A 1 87 ? 8.269 -3.956 -14.844 1.00 93.06 87 LEU A N 1
ATOM 658 C CA . LEU A 1 87 ? 8.147 -2.618 -15.424 1.00 93.06 87 LEU A CA 1
ATOM 659 C C . LEU A 1 87 ? 9.519 -1.938 -15.510 1.00 93.06 87 LEU A C 1
ATOM 661 O O . LEU A 1 87 ? 10.344 -2.060 -14.599 1.00 93.06 87 LEU A O 1
ATOM 665 N N . SER A 1 88 ? 9.753 -1.210 -16.601 1.00 92.00 88 SER A N 1
ATOM 666 C CA . SER A 1 88 ? 10.914 -0.328 -16.733 1.00 92.00 88 SER A CA 1
ATOM 667 C C . SER A 1 88 ? 10.793 0.885 -15.812 1.00 92.00 88 SER A C 1
ATOM 669 O O . SER A 1 88 ? 9.694 1.276 -15.421 1.00 92.00 88 SER A O 1
ATOM 671 N N . ASP A 1 89 ? 11.925 1.517 -15.498 1.00 89.75 89 ASP A N 1
ATOM 672 C CA . ASP A 1 89 ? 11.918 2.772 -14.746 1.00 89.75 89 ASP A CA 1
ATOM 673 C C . ASP A 1 89 ? 11.039 3.833 -15.440 1.00 89.75 89 ASP A C 1
ATOM 675 O O . ASP A 1 89 ? 11.000 3.932 -16.668 1.00 89.75 89 ASP A O 1
ATOM 679 N N . GLY A 1 90 ? 10.283 4.586 -14.642 1.00 89.00 90 GLY A N 1
ATOM 680 C CA . GLY A 1 90 ? 9.268 5.535 -15.117 1.00 89.00 90 GLY A CA 1
ATOM 681 C C . GLY A 1 90 ? 7.915 4.938 -15.550 1.00 89.00 90 GLY A C 1
ATOM 682 O O . GLY A 1 90 ? 6.974 5.709 -15.751 1.00 89.00 90 GLY A O 1
ATOM 683 N N . CYS A 1 91 ? 7.764 3.611 -15.643 1.00 92.19 91 CYS A N 1
ATOM 68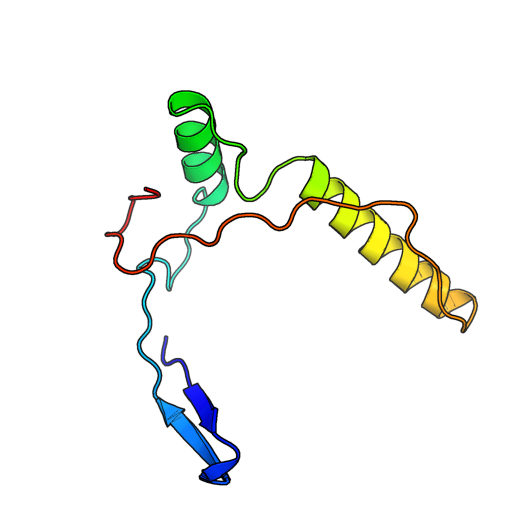4 C CA . CYS A 1 91 ? 6.497 2.955 -16.001 1.00 92.19 91 CYS A CA 1
ATOM 685 C C . CYS A 1 91 ? 5.716 2.459 -14.774 1.00 92.19 91 CYS A C 1
ATOM 687 O O . CYS A 1 91 ? 6.250 1.764 -13.917 1.00 92.19 91 CYS A O 1
ATOM 689 N N . VAL A 1 92 ? 4.415 2.762 -14.729 1.00 93.38 92 VAL A N 1
ATOM 690 C CA . VAL A 1 92 ? 3.511 2.377 -13.623 1.00 93.38 92 VAL A CA 1
ATOM 691 C C . VAL A 1 92 ? 2.428 1.368 -14.024 1.00 93.38 92 VAL A C 1
ATOM 693 O O . VAL A 1 92 ? 1.659 0.932 -13.167 1.00 93.38 92 VAL A O 1
ATOM 696 N N . GLU A 1 93 ? 2.378 1.012 -15.309 1.00 88.69 93 GLU A N 1
ATOM 697 C CA . GLU A 1 93 ? 1.519 0.006 -15.950 1.00 88.69 93 GLU A CA 1
ATOM 698 C C . GLU A 1 93 ? 2.259 -0.618 -17.137 1.00 88.69 93 GLU A C 1
ATOM 700 O O . GLU A 1 93 ? 3.128 0.091 -17.707 1.00 88.69 93 GLU A O 1
#

Foldseek 3Di:
DWDWDQDVVVNDTHTDDDFDQPPDPPPCLQVLQCVVCVVVVHARLCHPLNVVQVVQVVVQVVVCVVVVHGDDGPGDDDNGDDQDGNDDPPDRD

Radius of gyration: 17.84 Å; chains: 1; bounding box: 34×37×45 Å

pLDDT: mean 94.54, std 4.26, range [70.88, 98.62]

Secondary structure (DSSP, 8-state):
--EEEEEGGGTEEEEE----S--S--TTHHHHHHHHHHHHTPPPTT-HHHHHHHHHHHHHHHHHHHHTSPPPP----PPPPPPPTTPPTT---